Protein AF-A0A9D4ASU1-F1 (afdb_monomer_lite)

Sequence (141 aa):
QRFMLLLSLSWLFIASSRAQGENADSKLESSRQQMSKNQSEHYEIIIPYILNGEQWKPINSIDSKSHPALMKFLIQTESMRLVISLERNEGLLADSFTETHYMKDGTDVILTRNYTGHCYYHGTVQGYPDSAVILSTCSGL

Structure (mmCIF, N/CA/C/O backbone):
data_AF-A0A9D4ASU1-F1
#
_entry.id   AF-A0A9D4ASU1-F1
#
loop_
_atom_site.group_PDB
_atom_site.id
_atom_site.type_symbol
_atom_site.label_atom_id
_atom_site.label_alt_id
_atom_site.label_comp_id
_atom_site.label_asym_id
_atom_site.label_entity_id
_atom_site.label_seq_id
_atom_site.pdbx_PDB_ins_code
_atom_site.Cartn_x
_atom_site.Cartn_y
_atom_site.Cartn_z
_atom_site.occupancy
_atom_site.B_iso_or_equiv
_atom_site.auth_seq_id
_atom_site.auth_comp_id
_atom_site.auth_asym_id
_atom_site.auth_atom_id
_atom_site.pdbx_PDB_model_num
ATOM 1 N N . GLN A 1 1 ? -28.410 -17.909 -18.872 1.00 38.06 1 GLN A N 1
ATOM 2 C CA . GLN A 1 1 ? -27.926 -17.582 -20.231 1.00 38.06 1 GLN A CA 1
ATOM 3 C C . GLN A 1 1 ? -27.831 -16.072 -20.363 1.00 38.06 1 GLN A C 1
ATOM 5 O O . GLN A 1 1 ? -28.852 -15.404 -20.290 1.00 38.06 1 GLN A O 1
ATOM 10 N N . ARG A 1 2 ? -26.615 -15.528 -20.464 1.00 41.31 2 ARG A N 1
ATOM 11 C CA . ARG A 1 2 ? -26.365 -14.109 -20.750 1.00 41.31 2 ARG A CA 1
ATOM 12 C C . ARG A 1 2 ? -25.656 -14.045 -22.102 1.00 41.31 2 ARG A C 1
ATOM 14 O O . ARG A 1 2 ? -24.707 -14.793 -22.315 1.00 41.31 2 ARG A O 1
ATOM 21 N N . PHE A 1 3 ? -26.188 -13.239 -23.016 1.00 37.31 3 PHE A N 1
ATOM 22 C CA . PHE A 1 3 ? -25.703 -13.100 -24.387 1.00 37.31 3 PHE A CA 1
ATOM 23 C C . PHE A 1 3 ? -24.299 -12.474 -24.400 1.00 37.31 3 PHE A C 1
ATOM 25 O O . PHE A 1 3 ? -24.120 -11.352 -23.933 1.00 37.31 3 PHE A O 1
ATOM 32 N N . MET A 1 4 ? -23.319 -13.202 -24.943 1.00 40.06 4 MET A N 1
ATOM 33 C CA . MET A 1 4 ? -22.057 -12.642 -25.433 1.00 40.06 4 MET A CA 1
ATOM 34 C C . MET A 1 4 ? -22.317 -12.043 -26.817 1.00 40.06 4 MET A C 1
ATOM 36 O O . MET A 1 4 ? -22.750 -12.756 -27.720 1.00 40.06 4 MET A O 1
ATOM 40 N N . LEU A 1 5 ? -22.022 -10.758 -26.991 1.00 34.78 5 LEU A N 1
ATOM 41 C CA . LEU A 1 5 ? -21.910 -10.118 -28.299 1.00 34.78 5 LEU A CA 1
ATOM 42 C C . LEU A 1 5 ? -20.430 -9.810 -28.538 1.00 34.78 5 LEU A C 1
ATOM 44 O O . LEU A 1 5 ? -19.882 -8.865 -27.980 1.00 34.78 5 LEU A O 1
ATOM 48 N N . LEU A 1 6 ? -19.790 -10.661 -29.341 1.00 42.25 6 LEU A N 1
ATOM 49 C CA . LEU A 1 6 ? -18.490 -10.409 -29.954 1.00 42.25 6 LEU A CA 1
ATOM 50 C C . LEU A 1 6 ? -18.737 -9.664 -31.267 1.00 42.25 6 LEU A C 1
ATOM 52 O O . LEU A 1 6 ? -19.348 -10.212 -32.181 1.00 42.25 6 LEU A O 1
ATOM 56 N N . LEU A 1 7 ? -18.252 -8.429 -31.365 1.00 40.31 7 LEU A N 1
ATOM 57 C CA . LEU A 1 7 ? -18.128 -7.718 -32.634 1.00 40.31 7 LEU A CA 1
ATOM 58 C C . LEU A 1 7 ? -16.646 -7.445 -32.874 1.00 40.31 7 LEU A C 1
ATOM 60 O O . LEU A 1 7 ? -16.073 -6.491 -32.357 1.00 40.31 7 LEU A O 1
ATOM 64 N N . SER A 1 8 ? -16.025 -8.332 -33.647 1.00 49.31 8 SER A N 1
ATOM 65 C CA . SER A 1 8 ? -14.733 -8.110 -34.283 1.00 49.31 8 SER A CA 1
ATOM 66 C C . SER A 1 8 ? -14.949 -7.343 -35.586 1.00 49.31 8 SER A C 1
ATOM 68 O O . SER A 1 8 ? -15.585 -7.861 -36.503 1.00 49.31 8 SER A O 1
ATOM 70 N N . LEU A 1 9 ? -14.377 -6.148 -35.694 1.00 47.16 9 LEU A N 1
ATOM 71 C CA . LEU A 1 9 ? -14.118 -5.504 -36.978 1.00 47.16 9 LEU A CA 1
ATOM 72 C C . LEU A 1 9 ? -12.658 -5.065 -36.996 1.00 47.16 9 LEU A C 1
ATOM 74 O O . LEU A 1 9 ? -12.273 -4.037 -36.447 1.00 47.16 9 LEU A O 1
ATOM 78 N N . SER A 1 10 ? -11.843 -5.917 -37.606 1.00 46.91 10 SER A N 1
ATOM 79 C CA . SER A 1 10 ? -10.463 -5.648 -37.969 1.00 46.91 10 SER A CA 1
ATOM 80 C C . SER A 1 10 ? -10.461 -4.674 -39.140 1.00 46.91 10 SER A C 1
ATOM 82 O O . SER A 1 10 ? -10.897 -5.050 -40.223 1.00 46.91 10 SER A O 1
ATOM 84 N N . TRP A 1 11 ? -9.911 -3.475 -38.959 1.00 42.91 11 TRP A N 1
ATOM 85 C CA . TRP A 1 11 ? -9.307 -2.713 -40.051 1.00 42.91 11 TRP A CA 1
ATOM 86 C C . TRP A 1 11 ? -7.889 -2.317 -39.650 1.00 42.91 11 TRP A C 1
ATOM 88 O O . TRP A 1 11 ? -7.662 -1.503 -38.759 1.00 42.91 11 TRP A O 1
ATOM 98 N N . LEU A 1 12 ? -6.935 -2.951 -40.331 1.00 47.62 12 LEU A N 1
ATOM 99 C CA . LEU A 1 12 ? -5.549 -2.526 -40.421 1.00 47.62 12 LEU A CA 1
ATOM 100 C C . LEU A 1 12 ? -5.508 -1.225 -41.226 1.00 47.62 12 LEU A C 1
ATOM 102 O O . LEU A 1 12 ? -5.556 -1.250 -42.452 1.00 47.62 12 LEU A O 1
ATOM 106 N N . PHE A 1 13 ? -5.367 -0.103 -40.532 1.00 44.06 13 PHE A N 1
ATOM 107 C CA . PHE A 1 13 ? -4.700 1.068 -41.083 1.00 44.06 13 PHE A CA 1
ATOM 108 C C . PHE A 1 13 ? -3.448 1.307 -40.250 1.00 44.06 13 PHE A C 1
ATOM 110 O O . PHE A 1 13 ? -3.493 1.848 -39.148 1.00 44.06 13 PHE A O 1
ATOM 117 N N . ILE A 1 14 ? -2.316 0.853 -40.787 1.00 48.19 14 ILE A N 1
ATOM 118 C CA . ILE A 1 14 ? -0.995 1.253 -40.317 1.00 48.19 14 ILE A CA 1
ATOM 119 C C . ILE A 1 14 ? -0.805 2.694 -40.787 1.00 48.19 14 ILE A C 1
ATOM 121 O O . ILE A 1 14 ? -0.343 2.949 -41.894 1.00 48.19 14 ILE A O 1
ATOM 125 N N . ALA A 1 15 ? -1.190 3.642 -39.943 1.00 40.19 15 ALA A N 1
ATOM 126 C CA . ALA A 1 15 ? -0.586 4.959 -39.943 1.00 40.19 15 ALA A CA 1
ATOM 127 C C . ALA A 1 15 ? 0.376 4.978 -38.757 1.00 40.19 15 ALA A C 1
ATOM 129 O O . ALA A 1 15 ? -0.044 5.086 -37.605 1.00 40.19 15 ALA A O 1
ATOM 130 N N . SER A 1 16 ? 1.672 4.823 -39.046 1.00 47.84 16 SER A N 1
ATOM 131 C CA . SER A 1 16 ? 2.732 5.184 -38.107 1.00 47.84 16 SER A CA 1
ATOM 132 C C . SER A 1 16 ? 2.608 6.684 -37.861 1.00 47.84 16 SER A C 1
ATOM 134 O O . SER A 1 16 ? 3.136 7.515 -38.598 1.00 47.84 16 SER A O 1
ATOM 136 N N . SER A 1 17 ? 1.817 7.037 -36.856 1.00 45.81 17 SER A N 1
ATOM 137 C CA . SER A 1 17 ? 1.873 8.363 -36.277 1.00 45.81 17 SER A CA 1
ATOM 138 C C . SER A 1 17 ? 3.141 8.354 -35.445 1.00 45.81 17 SER A C 1
ATOM 140 O O . SER A 1 17 ? 3.206 7.657 -34.434 1.00 45.81 17 SER A O 1
ATOM 142 N N . ARG A 1 18 ? 4.170 9.066 -35.916 1.00 41.25 18 ARG A N 1
ATOM 143 C CA . ARG A 1 18 ? 5.316 9.464 -35.098 1.00 41.25 18 ARG A CA 1
ATOM 144 C C . ARG A 1 18 ? 4.720 10.129 -33.859 1.00 41.25 18 ARG A C 1
ATOM 146 O O . ARG A 1 18 ? 4.269 11.270 -33.924 1.00 41.25 18 ARG A O 1
ATOM 153 N N . ALA A 1 19 ? 4.610 9.379 -32.769 1.00 42.12 19 ALA A N 1
ATOM 154 C CA . ALA A 1 19 ? 4.245 9.940 -31.489 1.00 42.12 19 ALA A CA 1
ATOM 155 C C . ALA A 1 19 ? 5.452 10.783 -31.088 1.00 42.12 19 ALA A C 1
ATOM 157 O O . ALA A 1 19 ? 6.483 10.253 -30.681 1.00 42.12 19 ALA A O 1
ATOM 158 N N . GLN A 1 20 ? 5.362 12.092 -31.319 1.00 32.19 20 GLN A N 1
ATOM 159 C CA . GLN A 1 20 ? 6.291 13.050 -30.749 1.00 32.19 20 GLN A CA 1
ATOM 160 C C . GLN A 1 20 ? 6.051 12.982 -29.240 1.00 32.19 20 GLN A C 1
ATOM 162 O O . GLN A 1 20 ? 5.150 13.633 -28.717 1.00 32.19 20 GLN A O 1
ATOM 167 N N . GLY A 1 21 ? 6.779 12.093 -28.565 1.00 38.12 21 GLY A N 1
ATOM 168 C CA . GLY A 1 21 ? 6.814 12.028 -27.116 1.00 38.12 21 GLY A CA 1
ATOM 169 C C . GLY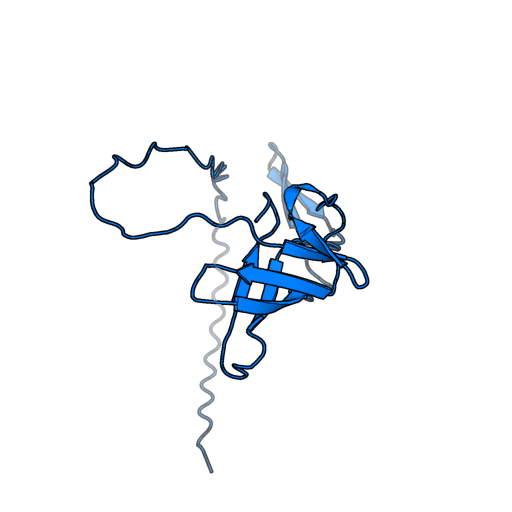 A 1 21 ? 7.438 13.320 -26.623 1.00 38.12 21 GLY A C 1
ATOM 170 O O . GLY A 1 21 ? 8.657 13.445 -26.554 1.00 38.12 21 GLY A O 1
ATOM 171 N N . GLU A 1 22 ? 6.605 14.317 -26.355 1.00 31.84 22 GLU A N 1
ATOM 172 C CA . GLU A 1 22 ? 7.012 15.446 -25.544 1.00 31.84 22 GLU A CA 1
ATOM 173 C C . GLU A 1 22 ? 7.266 14.872 -24.150 1.00 31.84 22 GLU A C 1
ATOM 175 O O . GLU A 1 22 ? 6.369 14.281 -23.544 1.00 31.84 22 GLU A O 1
ATOM 180 N N . ASN A 1 23 ? 8.511 14.960 -23.675 1.00 39.62 23 ASN A N 1
ATOM 181 C CA . ASN A 1 23 ? 8.821 14.680 -22.281 1.00 39.62 23 ASN A CA 1
ATOM 182 C C . ASN A 1 23 ? 8.041 15.696 -21.450 1.00 39.62 23 ASN A C 1
ATOM 184 O O . ASN A 1 23 ? 8.517 16.798 -21.183 1.00 39.62 23 ASN A O 1
ATOM 188 N N . ALA A 1 24 ? 6.832 15.319 -21.042 1.00 38.75 24 ALA A N 1
ATOM 189 C CA . ALA A 1 24 ? 6.218 15.890 -19.871 1.00 38.75 24 ALA A CA 1
ATOM 190 C C . ALA A 1 24 ? 7.083 15.420 -18.705 1.00 38.75 24 ALA A C 1
ATOM 192 O O . ALA A 1 24 ? 6.825 14.394 -18.079 1.00 38.75 24 ALA A O 1
ATOM 193 N N . ASP A 1 25 ? 8.135 16.184 -18.425 1.00 38.78 25 ASP A N 1
ATOM 194 C CA . ASP A 1 25 ? 8.758 16.214 -17.116 1.00 38.78 25 ASP A CA 1
ATOM 195 C C . ASP A 1 25 ? 7.715 16.851 -16.186 1.00 38.78 25 ASP A C 1
ATOM 197 O O . ASP A 1 25 ? 7.828 17.987 -15.726 1.00 38.78 25 ASP A O 1
ATOM 201 N N . SER A 1 26 ? 6.605 16.135 -15.963 1.00 42.69 26 SER A N 1
ATOM 202 C CA . SER A 1 26 ? 5.719 16.393 -14.852 1.00 42.69 26 SER A CA 1
ATOM 203 C C . SER A 1 26 ? 6.488 15.906 -13.641 1.00 42.69 26 SER A C 1
ATOM 205 O O . SER A 1 26 ? 6.225 14.850 -13.063 1.00 42.69 26 SER A O 1
ATOM 207 N N . LYS A 1 27 ? 7.465 16.718 -13.253 1.00 31.19 27 LYS A N 1
ATOM 208 C CA . LYS A 1 27 ? 7.776 16.930 -11.864 1.00 31.19 27 LYS A CA 1
ATOM 209 C C . LYS A 1 27 ? 6.427 17.260 -11.236 1.00 31.19 27 LYS A C 1
ATOM 211 O O . LYS A 1 27 ? 5.990 18.408 -11.233 1.00 31.19 27 LYS A O 1
ATOM 216 N N . LEU A 1 28 ? 5.728 16.234 -10.744 1.00 38.66 28 LEU A N 1
ATOM 217 C CA . LEU A 1 28 ? 4.722 16.412 -9.714 1.00 38.66 28 LEU A CA 1
ATOM 218 C C . LEU A 1 28 ? 5.520 16.779 -8.470 1.00 38.66 28 LEU A C 1
ATOM 220 O O . LEU A 1 28 ? 5.679 16.020 -7.518 1.00 38.66 28 LEU A O 1
ATOM 224 N N . GLU A 1 29 ? 6.107 17.967 -8.537 1.00 30.17 29 GLU A N 1
ATOM 225 C CA . GLU A 1 29 ? 6.452 18.735 -7.386 1.00 30.17 29 GLU A CA 1
ATOM 226 C C . GLU A 1 29 ? 5.108 18.868 -6.695 1.00 30.17 29 GLU A C 1
ATOM 228 O O . GLU A 1 29 ? 4.220 19.593 -7.155 1.00 30.17 29 GLU A O 1
ATOM 233 N N . SER A 1 30 ? 4.924 18.083 -5.633 1.00 41.62 30 SER A N 1
ATOM 234 C CA . SER A 1 30 ? 3.978 18.424 -4.589 1.00 41.62 30 SER A CA 1
ATOM 235 C C . SER A 1 30 ? 4.455 19.766 -4.053 1.00 41.62 30 SER A C 1
ATOM 237 O O . SER A 1 30 ? 5.180 19.882 -3.065 1.00 41.62 30 SER A O 1
ATOM 239 N N . SER A 1 31 ? 4.129 20.808 -4.815 1.00 34.62 31 SER A N 1
ATOM 240 C CA . SER A 1 31 ? 4.110 22.161 -4.349 1.00 34.62 31 SER A CA 1
ATOM 241 C C . SER A 1 31 ? 3.209 22.054 -3.142 1.00 34.62 31 SER A C 1
ATOM 243 O O . SER A 1 31 ? 2.017 21.776 -3.283 1.00 34.62 31 SER A O 1
ATOM 245 N N . ARG A 1 32 ? 3.769 22.261 -1.950 1.00 48.06 32 ARG A N 1
ATOM 246 C CA . ARG A 1 32 ? 2.982 22.787 -0.842 1.00 48.06 32 ARG A CA 1
ATOM 247 C C . ARG A 1 32 ? 2.475 24.149 -1.310 1.00 48.06 32 ARG A C 1
ATOM 249 O O . ARG A 1 32 ? 2.968 25.187 -0.885 1.00 48.06 32 ARG A O 1
ATOM 256 N N . GLN A 1 33 ? 1.523 24.156 -2.241 1.00 41.56 33 GLN A N 1
ATOM 257 C CA . GLN A 1 33 ? 0.563 25.220 -2.338 1.00 41.56 33 GLN A CA 1
ATOM 258 C C . GLN A 1 33 ? -0.082 25.157 -0.976 1.00 41.56 33 GLN A C 1
ATOM 260 O O . GLN A 1 33 ? -0.782 24.206 -0.634 1.00 41.56 33 GLN A O 1
ATOM 265 N N . GLN A 1 34 ? 0.351 26.088 -0.140 1.00 49.56 34 GLN A N 1
ATOM 266 C CA . GLN A 1 34 ? -0.240 26.361 1.138 1.00 49.56 34 GLN A CA 1
ATOM 267 C C . GLN A 1 34 ? -1.703 26.619 0.809 1.00 49.56 34 GLN A C 1
ATOM 269 O O . GLN A 1 34 ? -2.046 27.697 0.324 1.00 49.56 34 GLN A O 1
ATOM 274 N N . MET A 1 35 ? -2.510 25.559 0.923 1.00 39.34 35 MET A N 1
ATOM 275 C CA . MET A 1 35 ? -3.938 25.590 0.686 1.00 39.34 35 MET A CA 1
ATOM 276 C C . MET A 1 35 ? -4.409 26.767 1.516 1.00 39.34 35 MET A C 1
ATOM 278 O O . MET A 1 35 ? -4.209 26.774 2.736 1.00 39.34 35 MET A O 1
ATOM 282 N N . SER A 1 36 ? -4.896 27.811 0.843 1.00 44.72 36 SER A N 1
ATOM 283 C CA . SER A 1 36 ? -5.534 28.933 1.513 1.00 44.72 36 SER A CA 1
ATOM 284 C C . SER A 1 36 ? -6.480 28.315 2.528 1.00 44.72 36 SER A C 1
ATOM 286 O O . SER A 1 36 ? -7.359 27.540 2.145 1.00 44.72 36 SER A O 1
ATOM 288 N N . LYS A 1 37 ? -6.198 28.540 3.817 1.00 52.12 37 LYS A N 1
ATOM 289 C CA . LYS A 1 37 ? -6.926 27.955 4.940 1.00 52.12 37 LYS A CA 1
ATOM 290 C C . LYS A 1 37 ? -8.299 28.608 4.966 1.00 52.12 37 LYS A C 1
ATOM 292 O O . LYS A 1 37 ? -8.572 29.475 5.790 1.00 52.12 37 LYS A O 1
ATOM 297 N N . ASN A 1 38 ? -9.142 28.220 4.019 1.00 50.84 38 ASN A N 1
ATOM 298 C CA . ASN A 1 38 ? -10.554 28.492 4.073 1.00 50.84 38 ASN A CA 1
ATOM 299 C C . ASN A 1 38 ? -11.074 27.652 5.233 1.00 50.84 38 ASN A C 1
ATOM 301 O O . ASN A 1 38 ? -10.989 26.426 5.249 1.00 50.84 38 ASN A O 1
ATOM 305 N N . GLN A 1 39 ? -11.478 28.357 6.278 1.00 57.81 39 GLN A N 1
ATOM 306 C CA . GLN A 1 39 ? -12.000 27.789 7.502 1.00 57.81 39 GLN A CA 1
ATOM 307 C C . GLN A 1 39 ? -13.298 27.043 7.184 1.00 57.81 39 GLN A C 1
ATOM 309 O O . GLN A 1 39 ? -14.305 27.686 6.911 1.00 57.81 39 GLN A O 1
ATOM 314 N N . SER A 1 40 ? -13.260 25.710 7.201 1.00 60.78 40 SER A N 1
ATOM 315 C CA . SER A 1 40 ? -14.294 24.811 7.745 1.00 60.78 40 SER A CA 1
ATOM 316 C C . SER A 1 40 ? -14.130 23.412 7.142 1.00 60.78 40 SER A C 1
ATOM 318 O O . SER A 1 40 ? -14.907 22.990 6.293 1.00 60.78 40 SER A O 1
ATOM 320 N N . GLU A 1 41 ? -13.128 22.671 7.606 1.00 60.97 41 GLU A N 1
ATOM 321 C CA . GLU A 1 41 ? -13.170 21.212 7.538 1.00 60.97 41 GLU A CA 1
ATOM 322 C C . GLU A 1 41 ? -12.884 20.696 8.950 1.00 60.97 41 GLU A C 1
ATOM 324 O O . GLU A 1 41 ? -11.836 20.983 9.530 1.00 60.97 41 GLU A O 1
ATOM 329 N N . HIS A 1 42 ? -13.860 20.007 9.546 1.00 78.44 42 HIS A N 1
ATOM 330 C CA . HIS A 1 42 ? -13.689 19.310 10.820 1.00 78.44 42 HIS A CA 1
ATOM 331 C C . HIS A 1 42 ? -12.907 18.023 10.545 1.00 78.44 42 HIS A C 1
ATOM 333 O O . HIS A 1 42 ? -13.494 16.950 10.439 1.00 78.44 42 HIS A O 1
ATOM 339 N N . TYR A 1 43 ? -11.594 18.140 10.358 1.00 79.31 43 TYR A N 1
ATOM 340 C CA . TYR A 1 43 ? -10.710 16.991 10.205 1.00 79.31 43 TYR A CA 1
ATOM 341 C C . TYR A 1 43 ? -9.739 16.905 11.377 1.00 79.31 43 TYR A C 1
ATOM 343 O O . TYR A 1 43 ? -9.302 17.911 11.939 1.00 79.31 43 TYR A O 1
ATOM 351 N N . GLU A 1 44 ? -9.396 15.675 11.729 1.00 84.25 44 GLU A N 1
ATOM 352 C CA . GLU A 1 44 ? -8.354 15.362 12.694 1.00 84.25 44 GLU A CA 1
ATOM 353 C C . GLU A 1 44 ? -7.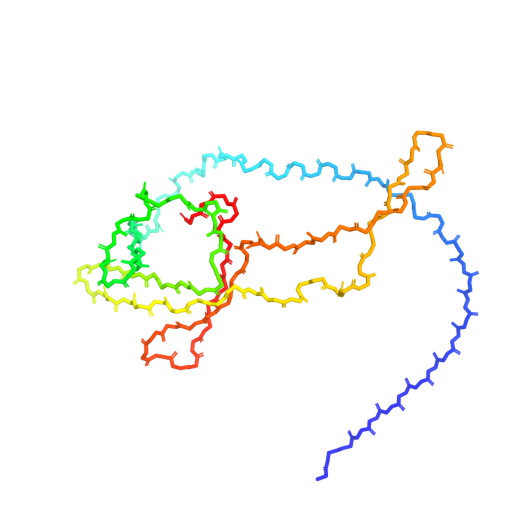146 14.809 11.933 1.00 84.25 44 GLU A C 1
ATOM 355 O O . GLU A 1 44 ? -7.291 13.964 11.048 1.00 84.25 44 GLU A O 1
ATOM 360 N N . ILE A 1 45 ? -5.947 15.295 12.263 1.00 86.56 45 ILE A N 1
ATOM 361 C CA . ILE A 1 45 ? -4.696 14.723 11.758 1.00 86.56 45 ILE A CA 1
ATOM 362 C C . ILE A 1 45 ? -4.234 13.676 12.766 1.00 86.56 45 ILE A C 1
ATOM 364 O O . ILE A 1 45 ? -3.950 14.009 13.915 1.00 86.56 45 ILE A O 1
ATOM 368 N N . ILE A 1 46 ? -4.110 12.431 12.319 1.00 88.31 46 ILE A N 1
ATOM 369 C CA . ILE A 1 46 ? -3.660 11.308 13.144 1.00 88.31 46 ILE A CA 1
ATOM 370 C C . ILE A 1 46 ? -2.304 10.784 12.673 1.00 88.31 46 ILE A C 1
ATOM 372 O O . ILE A 1 46 ? -1.986 10.830 11.486 1.00 88.31 46 ILE A O 1
ATOM 376 N N . ILE A 1 47 ? -1.523 10.230 13.602 1.00 90.19 47 ILE A N 1
ATOM 377 C CA . ILE A 1 47 ? -0.323 9.453 13.272 1.00 90.19 47 ILE A CA 1
ATOM 378 C C . ILE A 1 47 ? -0.701 7.970 13.336 1.00 90.19 47 ILE A C 1
ATOM 380 O O . ILE A 1 47 ? -1.003 7.475 14.426 1.00 90.19 47 ILE A O 1
ATOM 384 N N . PRO A 1 48 ? -0.696 7.242 12.207 1.00 91.75 48 PRO A N 1
ATOM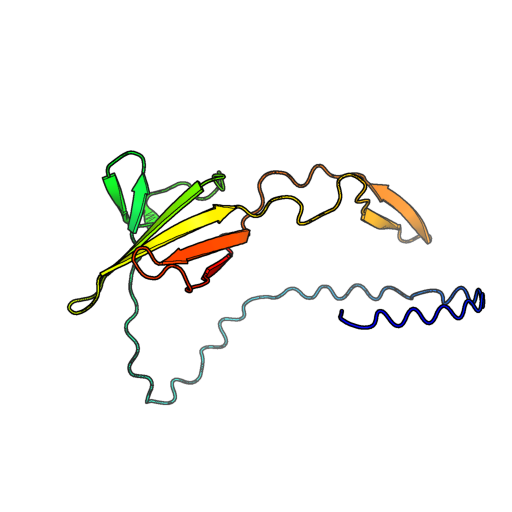 385 C CA . PRO A 1 48 ? -1.022 5.828 12.214 1.00 91.75 48 PRO A CA 1
ATOM 386 C C . PRO A 1 48 ? 0.096 5.005 12.862 1.00 91.75 48 PRO A C 1
ATOM 388 O O . PRO A 1 48 ? 1.284 5.350 12.826 1.00 91.75 48 PRO A O 1
ATOM 391 N N . TYR A 1 49 ? -0.297 3.867 13.426 1.00 92.06 49 TYR A N 1
ATOM 392 C CA . TYR A 1 49 ? 0.626 2.864 13.938 1.00 92.06 49 TYR A CA 1
ATOM 393 C C . TYR A 1 49 ? 0.767 1.738 12.922 1.00 92.06 49 TYR A C 1
ATOM 395 O O . TYR A 1 49 ? -0.202 1.329 12.292 1.00 92.06 49 TYR A O 1
ATOM 403 N N . ILE A 1 50 ? 1.966 1.197 12.789 1.00 90.75 50 ILE A N 1
ATOM 404 C CA . ILE A 1 50 ? 2.283 0.048 11.949 1.00 90.75 50 ILE A CA 1
ATOM 405 C C . ILE A 1 50 ? 2.586 -1.159 12.836 1.00 90.75 50 ILE A C 1
ATOM 407 O O . ILE A 1 50 ? 3.199 -1.029 13.901 1.00 90.75 50 ILE A O 1
ATOM 411 N N . LEU A 1 51 ? 2.121 -2.333 12.414 1.00 90.44 51 LEU A N 1
ATOM 412 C CA . LEU A 1 51 ? 2.409 -3.587 13.098 1.00 90.44 51 LEU A CA 1
ATOM 413 C C . LEU A 1 51 ? 3.800 -4.090 12.696 1.00 90.44 51 LEU A C 1
ATOM 415 O O . LEU A 1 51 ? 4.045 -4.361 11.522 1.00 90.44 51 LEU A O 1
ATOM 419 N N . ASN A 1 52 ? 4.697 -4.240 13.669 1.00 83.62 52 ASN A N 1
ATOM 420 C CA . ASN A 1 52 ? 6.023 -4.823 13.489 1.00 83.62 52 ASN A CA 1
ATOM 421 C C . ASN A 1 52 ? 6.181 -6.029 14.425 1.00 83.62 52 ASN A C 1
ATOM 423 O O . ASN A 1 52 ? 6.250 -5.870 15.647 1.00 83.62 52 ASN A O 1
ATOM 427 N N . GLY A 1 53 ? 6.192 -7.234 13.849 1.00 82.31 53 GLY A N 1
ATOM 428 C CA . GLY A 1 53 ? 6.030 -8.470 14.612 1.00 82.31 53 GLY A CA 1
ATOM 429 C C . GLY A 1 53 ? 4.675 -8.470 15.322 1.00 82.31 53 GLY A C 1
ATOM 430 O O . GLY A 1 53 ? 3.633 -8.418 14.673 1.00 82.31 53 GLY A O 1
ATOM 431 N N . GLU A 1 54 ? 4.694 -8.469 16.653 1.00 84.50 54 GLU A N 1
ATOM 432 C CA . GLU A 1 54 ? 3.487 -8.421 17.493 1.00 84.50 54 GLU A CA 1
ATOM 433 C C . GLU A 1 54 ? 3.212 -7.027 18.089 1.00 84.50 54 GLU A C 1
ATOM 435 O O . GLU A 1 54 ? 2.216 -6.828 18.784 1.00 84.50 54 GLU A O 1
ATOM 440 N N . GLN A 1 55 ? 4.076 -6.039 17.825 1.00 89.12 55 GLN A N 1
ATOM 441 C CA . GLN A 1 55 ? 4.010 -4.724 18.463 1.00 89.12 55 GLN A CA 1
ATOM 442 C C . GLN A 1 55 ? 3.556 -3.626 17.492 1.00 89.12 55 GLN A C 1
ATOM 444 O O . GLN A 1 55 ? 4.088 -3.489 16.391 1.00 89.12 55 GLN A O 1
ATOM 449 N N . TRP A 1 56 ? 2.628 -2.777 17.940 1.00 91.25 56 TRP A N 1
ATOM 450 C CA . TRP A 1 56 ? 2.240 -1.547 17.243 1.00 91.25 56 TRP A CA 1
ATOM 451 C C . TRP A 1 56 ? 3.214 -0.412 17.556 1.00 91.25 56 TRP A C 1
ATOM 453 O O . TRP A 1 56 ? 3.460 -0.108 18.726 1.00 91.25 56 TRP A O 1
ATOM 463 N N . LYS A 1 57 ? 3.753 0.236 16.520 1.00 89.50 57 LYS A N 1
ATOM 464 C CA . LYS A 1 57 ? 4.674 1.374 16.656 1.00 89.50 57 LYS A CA 1
ATOM 465 C C . LYS A 1 57 ? 4.245 2.527 15.748 1.00 89.50 57 LYS A C 1
ATOM 467 O O . LYS A 1 57 ? 3.717 2.253 14.675 1.00 89.50 57 LYS A O 1
ATOM 472 N N . PRO A 1 58 ? 4.462 3.798 16.126 1.00 89.00 58 PRO A N 1
ATOM 473 C CA . PRO A 1 58 ? 4.212 4.923 15.226 1.00 89.00 58 PRO A CA 1
ATOM 474 C C . PRO A 1 58 ? 5.000 4.756 13.922 1.00 89.00 58 PRO A C 1
ATOM 476 O O . PRO A 1 58 ? 6.161 4.335 13.963 1.00 89.00 58 PRO A O 1
ATOM 479 N N . ILE A 1 59 ? 4.399 5.094 12.778 1.00 81.88 59 ILE A N 1
ATOM 480 C CA . ILE A 1 59 ? 5.011 4.844 11.461 1.00 81.88 59 ILE A CA 1
ATOM 481 C C . ILE A 1 59 ? 6.394 5.496 11.288 1.00 81.88 59 ILE A C 1
ATOM 483 O O . ILE A 1 59 ? 7.269 4.939 10.632 1.00 81.88 59 ILE A O 1
ATOM 487 N N . ASN A 1 60 ? 6.642 6.601 11.989 1.00 70.94 60 ASN A N 1
ATOM 488 C CA . ASN A 1 60 ? 7.896 7.361 11.987 1.00 70.94 60 ASN A CA 1
ATOM 489 C C . ASN A 1 60 ? 9.120 6.562 12.494 1.00 70.94 60 ASN A C 1
ATOM 491 O O . ASN A 1 60 ? 10.236 7.071 12.463 1.00 70.94 60 ASN A O 1
ATOM 495 N N . SER A 1 61 ? 8.913 5.348 13.019 1.00 56.72 61 SER A N 1
ATOM 496 C CA . SER A 1 61 ? 9.940 4.495 13.632 1.00 56.72 61 SER A CA 1
ATOM 497 C C . SER A 1 61 ? 10.438 3.342 12.751 1.00 56.72 61 SER A C 1
ATOM 499 O O . SER A 1 61 ? 11.256 2.547 13.215 1.00 56.72 61 SER A O 1
ATOM 501 N N . ILE A 1 62 ? 9.954 3.219 11.510 1.00 59.59 62 ILE A N 1
ATOM 502 C CA . ILE A 1 62 ? 10.295 2.103 10.617 1.00 59.59 62 ILE A CA 1
ATOM 503 C C . ILE A 1 62 ? 10.981 2.615 9.351 1.00 59.59 62 ILE A C 1
ATOM 505 O O . ILE A 1 62 ? 10.512 3.561 8.721 1.00 59.59 62 ILE A O 1
ATOM 509 N N . ASP A 1 63 ? 12.063 1.939 8.954 1.00 62.41 63 ASP A N 1
ATOM 510 C CA . ASP A 1 63 ? 12.657 2.070 7.625 1.00 62.41 63 ASP A CA 1
ATOM 511 C C . ASP A 1 63 ? 11.650 1.582 6.571 1.00 62.41 63 ASP A C 1
ATOM 513 O O . ASP A 1 63 ? 11.610 0.412 6.191 1.00 62.41 63 ASP A O 1
ATOM 517 N N . SER A 1 64 ? 10.829 2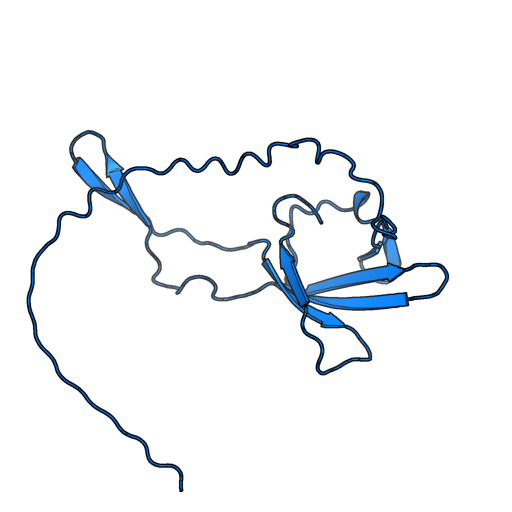.506 6.073 1.00 57.44 64 SER A N 1
ATOM 518 C CA . SER A 1 64 ? 9.831 2.292 5.016 1.00 57.44 64 SER A CA 1
ATOM 519 C C . SER A 1 64 ? 10.424 1.860 3.669 1.00 57.44 64 SER A C 1
ATOM 521 O O . SER A 1 64 ? 9.681 1.615 2.723 1.00 57.44 64 SER A O 1
ATOM 523 N N . LYS A 1 65 ? 11.756 1.750 3.569 1.00 60.66 65 LYS A N 1
ATOM 524 C CA . LYS A 1 65 ? 12.476 1.400 2.339 1.00 60.66 65 LYS A CA 1
ATOM 525 C C . LYS A 1 65 ? 12.240 -0.038 1.890 1.00 60.66 65 LYS A C 1
ATOM 527 O O . LYS A 1 65 ? 12.287 -0.310 0.696 1.00 60.66 65 LYS A O 1
ATOM 532 N N . SER A 1 66 ? 12.003 -0.965 2.817 1.00 75.12 66 SER A N 1
ATOM 533 C CA . SER A 1 66 ? 11.673 -2.345 2.461 1.00 75.12 66 SER A CA 1
ATOM 534 C C . SER A 1 66 ? 10.152 -2.446 2.409 1.00 75.12 66 SER A C 1
ATOM 536 O O . SER A 1 66 ? 9.544 -2.823 3.398 1.00 75.12 66 SER A O 1
ATOM 538 N N . HIS A 1 67 ? 9.523 -2.022 1.312 1.00 84.94 67 HIS A N 1
ATOM 539 C CA . HIS A 1 67 ? 8.076 -2.143 1.092 1.00 84.94 67 HIS A CA 1
ATOM 540 C C . HIS A 1 67 ? 7.656 -3.625 1.212 1.00 84.94 67 HIS A C 1
ATOM 542 O O . HIS A 1 67 ? 7.843 -4.369 0.244 1.00 84.94 67 HIS A O 1
ATOM 548 N N . PRO A 1 68 ? 7.178 -4.106 2.380 1.00 88.56 68 PRO A N 1
ATOM 549 C CA . PRO A 1 68 ? 6.976 -5.532 2.605 1.00 88.56 68 PRO A CA 1
ATOM 550 C C . PRO A 1 68 ? 5.747 -6.018 1.833 1.00 88.56 68 PRO A C 1
ATOM 552 O O . PRO A 1 68 ? 4.838 -5.244 1.563 1.00 88.56 68 PRO A O 1
ATOM 555 N N . ALA A 1 69 ? 5.684 -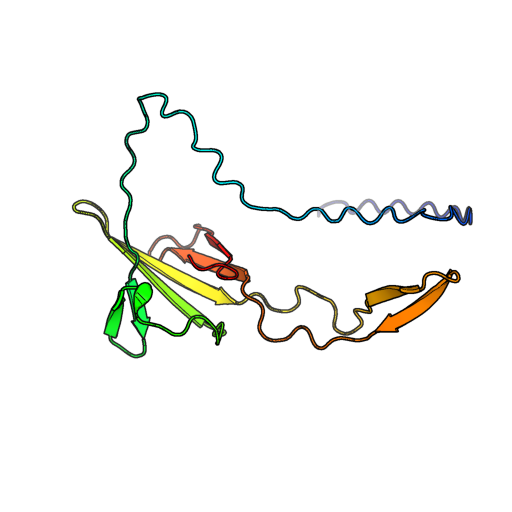7.310 1.513 1.00 90.62 69 ALA A N 1
ATOM 556 C CA . ALA A 1 69 ? 4.529 -7.869 0.803 1.00 90.62 69 ALA A CA 1
ATOM 557 C C . ALA A 1 69 ? 3.217 -7.720 1.596 1.00 90.62 69 ALA A C 1
ATOM 559 O O . ALA A 1 69 ? 2.159 -7.538 1.009 1.00 90.62 69 ALA A O 1
ATOM 560 N N . LEU A 1 70 ? 3.289 -7.768 2.929 1.00 91.56 70 LEU A N 1
ATOM 561 C CA . LEU A 1 70 ? 2.142 -7.642 3.824 1.00 91.56 70 LEU A CA 1
ATOM 562 C C . LEU A 1 70 ? 2.441 -6.615 4.912 1.00 91.56 70 LEU A C 1
ATOM 564 O O . LEU A 1 70 ? 3.532 -6.607 5.485 1.00 91.56 70 LEU A O 1
ATOM 568 N N . MET A 1 71 ? 1.454 -5.785 5.240 1.00 90.50 71 MET A N 1
ATOM 569 C CA . MET A 1 71 ? 1.531 -4.867 6.375 1.00 90.50 71 MET A CA 1
ATOM 570 C C . MET A 1 71 ? 0.156 -4.618 6.991 1.00 90.50 71 MET A C 1
ATOM 572 O O . MET A 1 71 ? -0.883 -4.834 6.365 1.00 90.50 71 MET A O 1
ATOM 576 N N . LYS A 1 72 ? 0.148 -4.139 8.236 1.00 93.81 72 LYS A N 1
ATOM 577 C CA . LYS A 1 72 ? -1.069 -3.669 8.896 1.00 93.81 72 LYS A CA 1
ATOM 578 C C . LYS A 1 72 ? -0.864 -2.286 9.483 1.00 93.81 72 LYS A C 1
ATOM 580 O O . LYS A 1 72 ? 0.145 -2.050 10.151 1.00 93.81 72 LYS A O 1
ATOM 585 N N . PHE A 1 73 ? -1.854 -1.422 9.284 1.00 92.56 73 PHE A N 1
ATOM 586 C CA . PHE A 1 73 ? -1.940 -0.126 9.944 1.00 92.56 73 PHE A CA 1
ATOM 587 C C . PHE A 1 73 ? -3.066 -0.104 10.964 1.00 92.56 73 PHE A C 1
ATOM 589 O O . PHE A 1 73 ? -4.094 -0.757 10.802 1.00 92.56 73 PHE A O 1
ATOM 596 N N . LEU A 1 74 ? -2.861 0.682 12.007 1.00 94.62 74 LEU A N 1
ATOM 597 C CA . LEU A 1 74 ? -3.847 1.014 13.007 1.00 94.62 74 LEU A CA 1
ATOM 598 C C . LEU A 1 74 ? -4.071 2.522 12.959 1.00 94.62 74 LEU A C 1
ATOM 600 O O . LEU A 1 74 ? -3.168 3.313 13.233 1.00 94.62 74 LEU A O 1
ATOM 604 N N . ILE A 1 75 ? -5.299 2.884 12.617 1.00 93.44 75 ILE A N 1
ATOM 605 C CA . ILE A 1 75 ? -5.836 4.236 12.712 1.00 93.44 75 ILE A CA 1
ATOM 606 C C . ILE A 1 75 ? -6.670 4.294 13.986 1.00 93.44 75 ILE A C 1
ATOM 608 O O . ILE A 1 75 ? -7.580 3.483 14.167 1.00 93.44 75 ILE A O 1
ATOM 612 N N . GLN A 1 76 ? -6.348 5.225 14.882 1.00 93.19 76 GLN A N 1
ATOM 613 C CA . GLN A 1 76 ? -7.029 5.350 16.164 1.00 93.19 76 GLN A CA 1
ATOM 614 C C . GLN A 1 76 ? -7.290 6.818 16.509 1.00 93.19 76 GLN A C 1
ATOM 616 O O . GLN A 1 76 ? -6.373 7.632 16.471 1.00 93.19 76 GLN A O 1
ATOM 621 N N . THR A 1 77 ? -8.537 7.109 16.873 1.00 90.31 77 THR A N 1
ATOM 622 C CA . THR A 1 77 ? -9.010 8.362 17.478 1.00 90.31 77 THR A CA 1
ATOM 623 C C . THR A 1 77 ? -9.673 8.041 18.824 1.00 90.31 77 THR A C 1
ATOM 625 O O . THR A 1 77 ? -9.717 6.878 19.240 1.00 90.31 77 THR A O 1
ATOM 628 N N . GLU A 1 78 ? -10.215 9.044 19.519 1.00 89.06 78 GLU A N 1
ATOM 629 C CA . GLU A 1 78 ? -10.978 8.821 20.759 1.00 89.06 78 GLU A CA 1
ATOM 630 C C . GLU A 1 78 ? -12.218 7.936 20.550 1.00 89.06 78 GLU A C 1
ATOM 632 O O . GLU A 1 78 ? -12.578 7.146 21.422 1.00 89.06 78 GLU A O 1
ATOM 637 N N . SER A 1 79 ? -12.865 8.040 19.387 1.00 89.00 79 SER A N 1
ATOM 638 C CA . SER A 1 79 ? -14.134 7.370 19.083 1.00 89.00 79 SER A CA 1
ATOM 639 C C . SER A 1 79 ? -14.001 6.178 18.136 1.00 89.00 79 SER A C 1
ATOM 641 O O . SER A 1 79 ? -14.960 5.422 17.970 1.00 89.00 79 SER A O 1
ATOM 643 N N . MET A 1 80 ? -12.839 5.989 17.504 1.00 90.19 80 MET A N 1
ATOM 644 C CA . MET A 1 80 ? -12.670 5.021 16.424 1.00 90.19 80 MET A CA 1
ATOM 645 C C . MET A 1 80 ? -11.335 4.286 16.498 1.00 90.19 80 MET A C 1
ATOM 647 O O . MET A 1 80 ? -10.290 4.859 16.799 1.00 90.19 80 MET A O 1
ATOM 651 N N . ARG A 1 81 ? -11.362 2.995 16.158 1.00 95.00 81 ARG A N 1
ATOM 652 C CA . ARG A 1 81 ? -10.170 2.156 16.044 1.00 95.00 81 ARG A CA 1
ATOM 653 C C . ARG A 1 81 ? -10.301 1.219 14.847 1.00 95.00 81 ARG A C 1
ATOM 655 O O . ARG A 1 81 ? -11.130 0.315 14.868 1.00 95.00 81 ARG A O 1
ATOM 662 N N . LEU A 1 82 ? -9.481 1.425 13.821 1.00 95.69 82 LEU A N 1
ATOM 663 C CA . LEU A 1 82 ? -9.510 0.663 12.572 1.00 95.69 82 LEU A CA 1
ATOM 664 C C . LEU A 1 82 ? -8.174 -0.030 12.337 1.00 95.69 82 LEU A C 1
ATOM 666 O O . LEU A 1 82 ? -7.129 0.618 12.327 1.00 95.69 82 LEU A O 1
ATOM 670 N N . VAL A 1 83 ? -8.220 -1.340 12.099 1.00 96.75 83 VAL A N 1
ATOM 671 C CA . VAL A 1 83 ? -7.064 -2.103 11.621 1.00 96.75 83 VAL A CA 1
ATOM 672 C C . VAL A 1 83 ? -7.214 -2.304 10.121 1.00 96.75 83 VAL A C 1
ATOM 674 O O . VAL A 1 83 ? -8.161 -2.943 9.668 1.00 96.75 83 VAL A O 1
ATOM 677 N N . ILE A 1 84 ? -6.275 -1.773 9.353 1.00 96.56 84 ILE A N 1
ATOM 678 C CA . ILE A 1 84 ? -6.216 -1.918 7.902 1.00 96.56 84 ILE A CA 1
ATOM 679 C C . ILE A 1 84 ? -5.197 -3.005 7.590 1.00 96.56 84 ILE A C 1
ATOM 681 O O . ILE A 1 84 ? -4.048 -2.908 8.019 1.00 96.56 84 ILE A O 1
ATOM 685 N N . SER A 1 85 ? -5.614 -4.040 6.863 1.00 96.50 85 SER A N 1
ATOM 686 C CA . SER A 1 85 ? -4.711 -5.078 6.353 1.00 96.50 85 SER A CA 1
ATOM 687 C C . SER A 1 85 ? -4.411 -4.805 4.893 1.00 96.50 85 SER A C 1
ATOM 689 O O . SER A 1 85 ? -5.343 -4.600 4.120 1.00 96.50 85 SER A O 1
ATOM 691 N N . LEU A 1 86 ? -3.129 -4.788 4.542 1.00 94.88 86 LEU A N 1
ATOM 692 C CA . LEU A 1 86 ? -2.649 -4.407 3.222 1.00 94.88 86 LEU A CA 1
ATOM 693 C C . LEU A 1 86 ? -1.750 -5.489 2.652 1.00 94.88 86 LEU A C 1
ATOM 695 O O . LEU A 1 86 ? -0.900 -6.048 3.351 1.00 94.88 86 LEU A O 1
ATOM 699 N N . GLU A 1 87 ? -1.914 -5.703 1.360 1.00 94.44 87 GLU A N 1
ATOM 700 C CA . GLU A 1 87 ? -1.061 -6.520 0.524 1.00 94.44 87 GLU A CA 1
ATOM 701 C C . GLU A 1 87 ? -0.456 -5.615 -0.543 1.00 94.44 87 GLU A C 1
ATOM 703 O O . GLU A 1 87 ? -1.132 -4.768 -1.134 1.00 94.44 87 GLU A O 1
ATOM 708 N N . ARG A 1 88 ? 0.856 -5.735 -0.724 1.00 92.50 88 ARG A N 1
ATOM 709 C CA . ARG A 1 88 ? 1.556 -5.036 -1.789 1.00 92.50 88 ARG A CA 1
ATOM 710 C C . ARG A 1 88 ? 1.028 -5.588 -3.099 1.00 92.50 88 ARG A C 1
ATOM 712 O O . ARG A 1 88 ? 0.942 -6.802 -3.253 1.00 92.50 88 ARG A O 1
ATOM 719 N N . ASN A 1 89 ? 0.691 -4.703 -4.030 1.00 91.00 89 ASN A N 1
ATOM 720 C CA . ASN A 1 89 ? 0.245 -5.149 -5.342 1.00 91.00 89 ASN A CA 1
ATOM 721 C C . ASN A 1 89 ? 1.323 -6.066 -5.951 1.00 91.00 89 ASN A C 1
ATOM 723 O O . ASN A 1 89 ? 2.500 -5.982 -5.620 1.00 91.00 89 ASN A O 1
ATOM 727 N N . GLU A 1 90 ? 0.935 -6.955 -6.840 1.00 84.75 90 GLU A N 1
ATOM 728 C CA . GLU A 1 90 ? 1.883 -7.720 -7.641 1.00 84.75 90 GLU A CA 1
ATOM 729 C C . GLU A 1 90 ? 1.369 -7.669 -9.082 1.00 84.75 90 GLU A C 1
ATOM 731 O O . GLU A 1 90 ? 0.172 -7.478 -9.318 1.00 84.75 90 GLU A O 1
ATOM 736 N N . GLY A 1 91 ? 2.267 -7.751 -10.063 1.00 78.50 91 GLY A N 1
ATOM 737 C CA . GLY A 1 91 ? 1.873 -7.704 -11.475 1.00 78.50 91 GLY A CA 1
ATOM 738 C C . GLY A 1 91 ? 1.339 -6.347 -11.957 1.00 78.50 91 GLY A C 1
ATOM 739 O O . GLY A 1 91 ? 0.551 -6.303 -12.899 1.00 78.50 91 GLY A O 1
ATOM 740 N N . LEU A 1 92 ? 1.767 -5.227 -11.352 1.00 81.94 92 LEU A N 1
ATOM 741 C CA . LEU A 1 92 ? 1.491 -3.880 -11.891 1.00 81.94 92 LEU A CA 1
ATOM 742 C C . LEU A 1 92 ? 2.008 -3.710 -13.324 1.00 81.94 92 LEU A C 1
ATOM 744 O O . LEU A 1 92 ? 1.458 -2.936 -14.105 1.00 81.94 92 LEU A O 1
ATOM 748 N N . LEU A 1 93 ? 3.080 -4.428 -13.643 1.00 82.81 93 LEU A N 1
ATOM 749 C CA . LEU A 1 93 ? 3.669 -4.512 -14.964 1.00 82.81 93 LEU A CA 1
ATOM 750 C C . LEU A 1 93 ? 3.707 -5.983 -15.365 1.00 82.81 93 LEU A C 1
ATOM 752 O O . LEU A 1 93 ? 3.969 -6.849 -14.531 1.00 82.81 93 LEU A O 1
ATOM 756 N N . ALA A 1 94 ? 3.435 -6.252 -16.641 1.00 82.25 94 ALA A N 1
ATOM 757 C CA . ALA A 1 94 ? 3.603 -7.588 -17.192 1.00 82.25 94 ALA A CA 1
ATOM 758 C C . ALA A 1 94 ? 5.077 -8.006 -17.109 1.00 82.25 94 ALA A C 1
ATOM 760 O O . ALA A 1 94 ? 5.965 -7.168 -17.269 1.00 82.25 94 ALA A O 1
ATOM 761 N N . ASP A 1 95 ? 5.339 -9.303 -16.961 1.00 81.19 95 ASP A N 1
ATOM 762 C CA . ASP A 1 95 ? 6.707 -9.841 -16.916 1.00 81.19 95 ASP A CA 1
ATOM 763 C C . ASP A 1 95 ? 7.534 -9.470 -18.161 1.00 81.19 95 ASP A C 1
ATOM 765 O O . ASP A 1 95 ? 8.755 -9.356 -18.104 1.00 81.19 95 ASP A O 1
ATOM 769 N N . SER A 1 96 ? 6.862 -9.243 -19.294 1.00 85.56 96 SER A N 1
ATOM 770 C CA . SER A 1 96 ? 7.465 -8.815 -20.557 1.00 85.56 96 S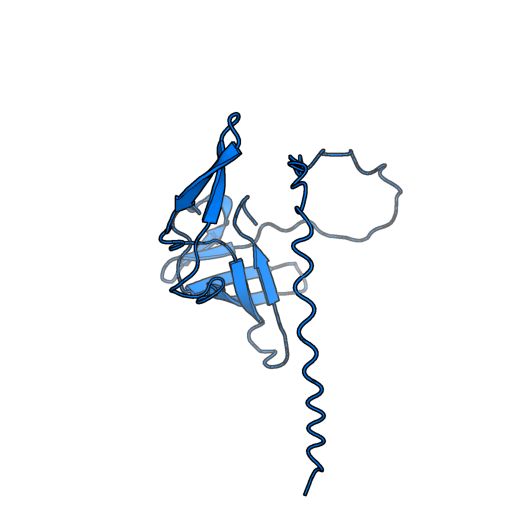ER A CA 1
ATOM 771 C C . SER A 1 96 ? 7.516 -7.292 -20.737 1.00 85.56 96 SER A C 1
ATOM 773 O O . SER A 1 96 ? 7.639 -6.820 -21.867 1.00 85.56 96 SER A O 1
ATOM 775 N N . PHE A 1 97 ? 7.330 -6.505 -19.676 1.00 88.00 97 PHE A N 1
ATOM 776 C CA . PHE A 1 97 ? 7.359 -5.051 -19.773 1.00 88.00 97 PHE A CA 1
ATOM 777 C C . PHE A 1 97 ? 8.761 -4.554 -20.151 1.00 88.00 97 PHE A C 1
ATOM 779 O O . PHE A 1 97 ? 9.762 -4.893 -19.514 1.00 88.00 97 PHE A O 1
ATOM 786 N N . THR A 1 98 ? 8.818 -3.691 -21.166 1.00 91.56 98 THR A N 1
ATOM 787 C CA . THR A 1 98 ? 10.048 -3.046 -21.632 1.00 91.56 98 THR A CA 1
ATOM 788 C C . THR A 1 98 ? 9.868 -1.537 -21.703 1.00 91.56 98 THR A C 1
ATOM 790 O O . THR A 1 98 ? 8.874 -1.045 -22.234 1.00 91.56 98 THR A O 1
ATOM 793 N N . GLU A 1 99 ? 10.857 -0.799 -21.220 1.00 92.50 99 GLU A N 1
ATOM 794 C CA . GLU A 1 99 ? 10.919 0.656 -21.285 1.00 92.50 99 GLU A CA 1
ATOM 795 C C . GLU A 1 99 ? 11.726 1.074 -22.522 1.00 92.50 99 GLU A C 1
ATOM 797 O O . GLU A 1 99 ? 12.821 0.561 -22.734 1.00 92.50 99 GLU A O 1
ATOM 802 N N . THR A 1 100 ? 11.201 1.984 -23.347 1.00 94.19 100 THR A N 1
ATOM 803 C CA . THR A 1 100 ? 11.910 2.500 -24.534 1.00 94.19 100 THR A CA 1
ATOM 804 C C . THR A 1 100 ? 12.246 3.972 -24.333 1.00 94.19 100 THR A C 1
ATOM 806 O O . THR A 1 100 ? 11.345 4.781 -24.126 1.00 94.19 100 THR A O 1
ATOM 809 N N . HIS A 1 101 ? 13.531 4.316 -24.419 1.00 93.38 101 HIS A N 1
ATOM 810 C CA . HIS A 1 101 ? 14.031 5.693 -24.374 1.00 93.38 101 HIS A CA 1
ATOM 811 C C . HIS A 1 101 ? 14.580 6.108 -25.730 1.00 93.38 101 HIS A C 1
ATOM 813 O O . HIS A 1 101 ? 15.196 5.297 -26.413 1.00 93.38 101 HIS A O 1
ATOM 819 N N . TYR A 1 102 ? 14.434 7.383 -26.081 1.00 95.75 102 TYR A N 1
ATOM 820 C CA . TYR A 1 102 ? 15.016 7.946 -27.297 1.00 95.75 102 TYR A CA 1
ATOM 821 C C . TYR A 1 102 ? 16.215 8.822 -26.942 1.00 95.75 102 TYR A C 1
ATOM 823 O O . TYR A 1 102 ? 16.113 9.755 -26.141 1.00 95.75 102 TYR A O 1
ATOM 831 N N . MET A 1 103 ? 17.366 8.532 -27.541 1.00 94.88 103 MET A N 1
ATOM 832 C CA . MET A 1 103 ? 18.547 9.384 -27.445 1.00 94.88 103 MET A CA 1
ATOM 833 C C . MET A 1 103 ? 18.349 10.681 -28.241 1.00 94.88 103 MET A C 1
ATOM 835 O O . MET A 1 103 ? 17.465 10.793 -29.089 1.00 94.88 103 MET A O 1
ATOM 839 N N . LYS A 1 104 ? 19.196 11.689 -27.990 1.00 95.50 104 LYS A N 1
ATOM 840 C CA . LYS A 1 104 ? 19.120 12.988 -28.691 1.00 95.50 104 LYS A CA 1
ATOM 841 C C . LYS A 1 104 ? 19.265 12.875 -30.213 1.00 95.50 104 LYS A C 1
ATOM 843 O O . LYS A 1 104 ? 18.786 13.750 -30.923 1.00 95.50 104 LYS A O 1
ATOM 848 N N . ASP A 1 105 ? 19.938 11.836 -30.696 1.00 95.50 105 ASP A N 1
ATOM 849 C CA . ASP A 1 105 ? 20.103 11.535 -32.120 1.00 95.50 105 ASP A CA 1
ATOM 850 C C . ASP A 1 105 ? 18.940 10.712 -32.713 1.00 95.50 105 ASP A C 1
ATOM 852 O O . ASP A 1 105 ? 18.948 10.416 -33.905 1.00 95.50 105 ASP A O 1
ATOM 856 N N . GLY A 1 106 ? 17.925 10.383 -31.905 1.00 92.56 106 GLY A N 1
ATOM 857 C CA . GLY A 1 106 ? 16.757 9.603 -32.309 1.00 92.56 106 GLY A CA 1
ATOM 858 C C . GLY A 1 106 ? 16.943 8.089 -32.225 1.00 92.56 106 GLY A C 1
ATOM 859 O O . GLY A 1 106 ? 16.063 7.369 -32.680 1.00 92.56 106 GLY A O 1
ATOM 860 N N . THR A 1 107 ? 18.056 7.604 -31.668 1.00 96.00 107 THR A N 1
ATOM 861 C CA . THR A 1 107 ? 18.284 6.169 -31.459 1.00 96.00 107 THR A CA 1
ATOM 862 C C . THR A 1 107 ? 17.431 5.633 -30.309 1.00 96.00 107 THR A C 1
ATOM 864 O O . THR A 1 107 ? 17.420 6.213 -29.220 1.00 96.00 107 THR A O 1
ATOM 867 N N . ASP A 1 108 ? 16.777 4.493 -30.531 1.00 96.31 108 ASP A N 1
ATOM 868 C CA . ASP A 1 108 ? 15.959 3.811 -29.528 1.00 96.31 108 ASP A CA 1
ATOM 869 C C . ASP A 1 108 ? 16.831 2.965 -28.588 1.00 96.31 108 ASP A C 1
ATOM 871 O O . ASP A 1 108 ? 17.693 2.196 -29.021 1.00 96.31 108 ASP A O 1
ATOM 875 N N . VAL A 1 109 ? 16.564 3.054 -27.286 1.00 94.25 109 VAL A N 1
ATOM 876 C CA . VAL A 1 109 ? 17.179 2.240 -26.233 1.00 94.25 109 VAL A CA 1
ATOM 877 C C . VAL A 1 109 ? 16.076 1.499 -25.489 1.00 94.25 109 VAL A C 1
ATOM 879 O O . VAL A 1 109 ? 15.307 2.105 -24.745 1.00 94.25 109 VAL A O 1
ATOM 882 N N . ILE A 1 110 ? 16.008 0.180 -25.675 1.00 94.94 110 ILE A N 1
ATOM 883 C CA . ILE A 1 110 ? 15.019 -0.689 -25.027 1.00 94.94 110 ILE A CA 1
ATOM 884 C C . ILE A 1 110 ? 15.645 -1.329 -23.786 1.00 94.94 110 ILE A C 1
ATOM 886 O O . ILE A 1 110 ? 16.682 -1.987 -23.866 1.00 94.94 110 ILE A O 1
ATOM 890 N N . LEU A 1 111 ? 15.000 -1.156 -22.636 1.00 91.31 111 LEU A N 1
ATOM 891 C CA . LEU A 1 111 ? 15.428 -1.673 -21.343 1.00 91.31 111 LEU A CA 1
ATOM 892 C C . LEU A 1 111 ? 14.374 -2.621 -20.780 1.00 91.31 111 LEU A C 1
ATOM 894 O O . LEU A 1 111 ? 13.185 -2.315 -20.752 1.00 91.31 111 LEU A O 1
ATOM 898 N N . THR A 1 112 ? 14.822 -3.756 -20.256 1.00 87.56 112 THR A N 1
ATOM 899 C CA . THR A 1 112 ? 14.006 -4.594 -19.372 1.00 87.56 112 THR A CA 1
ATOM 900 C C . THR A 1 112 ? 14.438 -4.300 -17.943 1.00 87.56 112 THR A C 1
ATOM 902 O O . THR A 1 112 ? 15.602 -4.509 -17.598 1.00 87.56 112 THR A O 1
ATOM 905 N N . ARG A 1 113 ? 13.531 -3.780 -17.112 1.00 78.62 113 ARG A N 1
ATOM 906 C CA . ARG A 1 113 ? 13.804 -3.552 -15.688 1.00 78.62 113 ARG A CA 1
ATOM 907 C C . ARG A 1 113 ? 13.032 -4.556 -14.853 1.00 78.62 113 ARG A C 1
ATOM 909 O O . ARG A 1 113 ? 11.859 -4.811 -15.101 1.00 78.62 113 ARG A O 1
ATOM 916 N N . ASN A 1 114 ? 13.687 -5.060 -13.815 1.00 74.56 114 ASN A N 1
ATOM 917 C CA . ASN A 1 114 ? 13.014 -5.842 -12.795 1.00 74.56 114 ASN A CA 1
ATOM 918 C C . ASN A 1 114 ? 12.347 -4.883 -11.797 1.00 74.56 114 ASN A C 1
ATOM 920 O O . ASN A 1 114 ? 12.988 -4.428 -10.848 1.00 74.56 114 ASN A O 1
ATOM 924 N N . TYR A 1 115 ? 11.087 -4.518 -12.041 1.00 72.75 115 TYR A N 1
ATOM 925 C CA . TYR A 1 115 ? 10.309 -3.643 -11.156 1.00 72.75 115 TYR A CA 1
ATOM 926 C C . TYR A 1 115 ? 9.808 -4.400 -9.913 1.00 72.75 115 TYR A C 1
ATOM 928 O O . TYR A 1 115 ? 8.613 -4.491 -9.650 1.00 72.75 115 TYR A O 1
ATOM 936 N N . THR A 1 116 ? 10.731 -4.953 -9.129 1.00 69.00 116 THR A N 1
ATOM 937 C CA . THR A 1 116 ? 10.438 -5.544 -7.817 1.00 69.00 116 THR A CA 1
ATOM 938 C C . THR A 1 116 ? 10.457 -4.483 -6.723 1.00 69.00 116 THR A C 1
ATOM 940 O O . THR A 1 116 ? 11.295 -3.584 -6.750 1.00 69.00 116 THR A O 1
ATOM 943 N N . GLY A 1 117 ? 9.602 -4.625 -5.708 1.00 73.38 117 GLY A N 1
ATOM 944 C CA . GLY A 1 117 ? 9.679 -3.792 -4.500 1.00 73.38 117 GLY A CA 1
ATOM 945 C C . GLY A 1 117 ? 9.046 -2.406 -4.633 1.00 73.38 117 GLY A C 1
ATOM 946 O O . GLY A 1 117 ? 9.587 -1.431 -4.121 1.00 73.38 117 GLY A O 1
ATOM 947 N N . HIS A 1 118 ? 7.904 -2.305 -5.314 1.00 84.31 118 HIS A N 1
ATOM 948 C CA . HIS A 1 118 ? 7.132 -1.067 -5.380 1.00 84.31 118 HIS A CA 1
ATOM 949 C C . HIS A 1 118 ? 6.348 -0.792 -4.083 1.00 84.31 118 HIS A C 1
ATOM 951 O O . HIS A 1 118 ? 6.314 -1.584 -3.148 1.00 84.31 118 HIS A O 1
ATOM 957 N N . CYS A 1 119 ? 5.670 0.347 -4.042 1.00 89.31 119 CYS A N 1
ATOM 958 C CA . CYS A 1 119 ? 5.110 0.937 -2.827 1.00 89.31 119 CYS A CA 1
ATOM 959 C C . CYS A 1 119 ? 3.585 1.096 -2.848 1.00 89.31 119 CYS A C 1
ATOM 961 O O . CYS A 1 119 ? 3.036 1.776 -1.979 1.00 89.31 119 CYS A O 1
ATOM 963 N N . TYR A 1 120 ? 2.916 0.474 -3.821 1.00 92.00 120 TYR A N 1
ATOM 964 C CA . TYR A 1 120 ? 1.462 0.459 -3.980 1.00 92.00 120 TYR A CA 1
ATOM 965 C C . TYR A 1 120 ? 0.833 -0.775 -3.338 1.00 92.00 120 TYR A C 1
ATOM 967 O O . TYR A 1 120 ? 1.356 -1.882 -3.492 1.00 92.00 120 TYR A O 1
ATOM 975 N N . TYR A 1 121 ? -0.283 -0.561 -2.647 1.00 93.94 121 TYR A N 1
ATOM 976 C CA . TYR A 1 121 ? -0.967 -1.576 -1.854 1.00 93.94 121 TYR A CA 1
ATOM 977 C C . TYR A 1 121 ? -2.476 -1.529 -2.071 1.00 93.94 121 TYR A C 1
ATOM 979 O O . TYR A 1 121 ? -3.054 -0.446 -2.229 1.00 93.94 121 TYR A O 1
ATOM 987 N N . HIS A 1 122 ? -3.105 -2.697 -1.967 1.00 95.62 122 HIS A N 1
ATOM 988 C CA . HIS A 1 122 ? -4.544 -2.869 -1.805 1.00 95.62 122 HIS A CA 1
ATOM 989 C C . HIS A 1 122 ? -4.850 -3.520 -0.459 1.00 95.62 122 HIS A C 1
ATOM 991 O O . HIS A 1 122 ? -3.979 -4.110 0.181 1.00 95.62 122 HIS A O 1
ATOM 997 N N . GLY A 1 123 ? -6.096 -3.440 -0.007 1.00 96.44 123 GLY A N 1
ATOM 998 C CA . GLY A 1 123 ? -6.476 -4.095 1.233 1.00 96.44 123 GLY A CA 1
ATOM 999 C C . GLY A 1 123 ? -7.895 -3.826 1.688 1.00 96.44 123 GLY A C 1
ATOM 1000 O O . GLY A 1 123 ? -8.725 -3.304 0.945 1.00 96.44 123 GLY A O 1
ATOM 1001 N N . THR A 1 124 ? -8.149 -4.175 2.944 1.00 97.81 124 THR A N 1
ATOM 1002 C CA . THR A 1 124 ? -9.470 -4.095 3.576 1.00 97.81 124 THR A CA 1
ATOM 1003 C C . THR A 1 124 ? -9.348 -3.641 5.026 1.00 97.81 124 THR A C 1
ATOM 1005 O O . THR A 1 124 ? -8.348 -3.906 5.705 1.00 97.81 124 THR A O 1
ATOM 1008 N N . VAL A 1 125 ? -10.405 -3.028 5.545 1.00 97.69 125 VAL A N 1
ATOM 1009 C CA . VAL A 1 125 ? -10.560 -2.732 6.969 1.00 97.69 125 VAL A CA 1
ATOM 1010 C C . VAL A 1 125 ? -11.077 -3.978 7.691 1.00 97.69 125 VAL A C 1
ATOM 1012 O O . VAL A 1 125 ? -12.103 -4.554 7.332 1.00 97.69 125 VAL A O 1
ATOM 1015 N N . GLN A 1 126 ? -10.371 -4.412 8.733 1.00 96.31 126 GLN A N 1
ATOM 1016 C CA . GLN A 1 126 ? -10.758 -5.573 9.530 1.00 96.31 126 GLN A CA 1
ATOM 1017 C C . GLN A 1 126 ? -12.144 -5.361 10.159 1.00 96.31 126 GLN A C 1
ATOM 1019 O O . GLN A 1 126 ? -12.410 -4.320 10.754 1.00 96.31 126 GLN A O 1
ATOM 1024 N N . GLY A 1 127 ? -13.018 -6.364 10.037 1.00 96.06 127 GLY A N 1
ATOM 1025 C CA . GLY A 1 127 ? -14.418 -6.285 10.475 1.00 96.06 127 GLY A CA 1
ATOM 1026 C C . GLY A 1 127 ? -15.381 -5.730 9.419 1.00 96.06 127 GLY A C 1
ATOM 1027 O O . GLY A 1 127 ? -16.588 -5.837 9.606 1.00 96.06 127 GLY A O 1
ATOM 1028 N N . TYR A 1 128 ? -14.868 -5.218 8.295 1.00 96.50 128 TYR A N 1
ATOM 1029 C CA . TYR A 1 128 ? -15.653 -4.681 7.180 1.00 96.50 128 TYR A CA 1
ATOM 1030 C C . TYR A 1 128 ? -15.204 -5.348 5.866 1.00 96.50 128 TYR A C 1
ATOM 1032 O O . TYR A 1 128 ? -14.428 -4.759 5.114 1.00 96.50 128 TYR A O 1
ATOM 1040 N N . PRO A 1 129 ? -15.633 -6.591 5.582 1.00 90.06 129 PRO A N 1
ATOM 1041 C CA . PRO A 1 129 ? -15.105 -7.383 4.465 1.00 90.06 129 PRO A CA 1
ATOM 1042 C C . PRO A 1 129 ? -15.369 -6.772 3.080 1.00 90.06 129 PRO A C 1
ATOM 1044 O O . PRO A 1 129 ? -14.574 -6.988 2.175 1.00 90.06 129 PRO A O 1
ATOM 1047 N N . ASP A 1 130 ? -16.426 -5.971 2.933 1.00 96.44 130 ASP A N 1
ATOM 1048 C CA . ASP A 1 130 ? -16.764 -5.288 1.675 1.00 96.44 130 ASP A CA 1
ATOM 1049 C C . ASP A 1 130 ? -16.049 -3.932 1.510 1.00 96.44 130 ASP A C 1
ATOM 1051 O O . ASP A 1 130 ? -16.299 -3.194 0.557 1.00 96.44 130 ASP A O 1
ATOM 1055 N N . SER A 1 131 ? -15.180 -3.564 2.458 1.00 97.44 131 SER A N 1
ATOM 1056 C CA . SER A 1 131 ? -14.365 -2.354 2.349 1.00 97.44 131 SER A CA 1
ATOM 1057 C C . SER A 1 131 ? -13.195 -2.557 1.390 1.00 97.44 131 SER A C 1
ATOM 1059 O O . SER A 1 131 ? -12.669 -3.657 1.251 1.00 97.44 131 SER A O 1
ATOM 1061 N N . ALA A 1 132 ? -12.745 -1.467 0.772 1.00 97.50 132 ALA A N 1
ATOM 1062 C CA . ALA A 1 132 ? -11.553 -1.450 -0.060 1.00 97.50 132 ALA A CA 1
ATOM 1063 C C . ALA A 1 132 ? -10.637 -0.304 0.373 1.00 97.50 132 ALA A C 1
ATOM 1065 O O . ALA A 1 132 ? -11.094 0.806 0.647 1.00 97.50 132 ALA A O 1
ATOM 1066 N N . VAL A 1 133 ? -9.338 -0.578 0.415 1.00 96.88 133 VAL A N 1
ATOM 1067 C CA . VAL A 1 133 ? -8.286 0.408 0.665 1.00 96.88 133 VAL A CA 1
ATOM 1068 C C . VAL A 1 133 ? -7.275 0.330 -0.467 1.00 96.88 133 VAL A C 1
ATOM 1070 O O . VAL A 1 133 ? -6.854 -0.759 -0.847 1.00 96.88 133 VAL A O 1
ATOM 1073 N N . ILE A 1 134 ? -6.879 1.489 -0.989 1.00 95.12 134 ILE A N 1
ATOM 1074 C CA . ILE A 1 134 ? -5.801 1.640 -1.968 1.00 95.12 134 ILE A CA 1
ATOM 1075 C C . ILE A 1 134 ? -4.896 2.751 -1.452 1.00 95.12 134 ILE A C 1
ATOM 1077 O O . ILE A 1 134 ? -5.385 3.832 -1.125 1.00 95.12 134 ILE A O 1
ATOM 1081 N N . LEU A 1 135 ? -3.591 2.497 -1.363 1.00 91.69 135 LEU A N 1
ATOM 1082 C CA . LEU A 1 135 ? -2.637 3.507 -0.909 1.00 91.69 135 LEU A CA 1
ATOM 1083 C C . LEU A 1 135 ? -1.261 3.367 -1.553 1.00 91.69 135 LEU A C 1
ATOM 1085 O O . LEU A 1 135 ? -0.885 2.315 -2.072 1.00 91.69 135 LEU A O 1
ATOM 1089 N N . SER A 1 136 ? -0.503 4.456 -1.476 1.00 90.62 136 SER A N 1
ATOM 1090 C CA . SER A 1 136 ? 0.903 4.531 -1.854 1.00 90.62 136 SER A CA 1
ATOM 1091 C C . SER A 1 136 ? 1.733 4.874 -0.624 1.00 90.62 136 SER A C 1
ATOM 1093 O O . SER A 1 136 ? 1.376 5.774 0.126 1.00 90.62 136 SER A O 1
ATOM 1095 N N . THR A 1 137 ? 2.851 4.174 -0.444 1.00 89.38 137 THR A N 1
ATOM 1096 C CA . THR A 1 137 ? 3.869 4.475 0.580 1.00 89.38 137 THR A CA 1
ATOM 1097 C C . THR A 1 137 ? 5.154 5.049 -0.025 1.00 89.38 137 THR A C 1
ATOM 1099 O O . THR A 1 137 ? 6.174 5.154 0.655 1.00 89.38 137 THR A O 1
ATOM 1102 N N . CYS A 1 138 ? 5.131 5.422 -1.311 1.00 86.06 138 CYS A N 1
ATOM 1103 C CA . CYS A 1 138 ? 6.328 5.804 -2.070 1.00 86.06 138 CYS A CA 1
ATOM 1104 C C . CYS A 1 138 ? 7.013 7.073 -1.544 1.00 86.06 138 CYS A C 1
ATOM 1106 O O . CYS A 1 138 ? 8.187 7.312 -1.815 1.00 86.06 138 CYS A O 1
ATOM 1108 N N . SER A 1 139 ? 6.280 7.908 -0.808 1.00 84.44 139 SER A N 1
ATOM 1109 C CA . SER A 1 139 ? 6.783 9.150 -0.211 1.00 84.44 139 SER A CA 1
ATOM 1110 C C . SER A 1 139 ? 6.423 9.252 1.272 1.00 84.44 139 SER A C 1
ATOM 1112 O O . SER A 1 139 ? 6.298 10.350 1.807 1.00 84.44 139 SER A O 1
ATOM 1114 N N . GLY A 1 140 ? 6.265 8.100 1.930 1.00 80.88 140 GLY A N 1
ATOM 1115 C CA . GLY A 1 140 ? 5.640 8.001 3.248 1.00 80.88 140 GLY A CA 1
ATOM 1116 C C . GLY A 1 140 ? 4.137 7.735 3.151 1.00 80.88 140 GLY A C 1
ATOM 1117 O O . GLY A 1 140 ? 3.609 7.568 2.050 1.00 80.88 140 GLY A O 1
ATOM 1118 N N . LEU A 1 141 ? 3.493 7.654 4.316 1.00 78.50 141 LEU A N 1
ATOM 1119 C CA . LEU A 1 141 ? 2.041 7.573 4.485 1.00 78.50 141 LEU A CA 1
ATOM 1120 C C . LEU A 1 141 ? 1.529 8.890 5.069 1.00 78.50 141 LEU A C 1
ATOM 1122 O O . LEU A 1 141 ? 2.235 9.421 5.960 1.00 78.50 141 LEU A O 1
#

Foldseek 3Di:
DDDDDDDDDDDDDPDPPPPPPDPPPPPVPVPCPVPPCPDDDPDDDDFKWKDDPNDTDGQVPDPCQQQDQWIWIWDDDPVDTWIKIKGADDCPDPQPDWDWDADPVRDIDIDDDDPPRAFWIWTAIPPGVPGIDIDGCPPHD

Organism: NCBI:txid74926

Radius of gyration: 22.45 Å; chains: 1; bounding box: 48×46×62 Å

pLDDT: mean 74.78, std 22.16, range [30.17, 97.81]

Secondary structure (DSSP, 8-state):
--------------------------------------S---------EEEETTEEEEGGGS-TTS--SEEEEEEE-SS-EEEEEEEE---SS-TT--EEEE-TTS-EEEE-----S--EEEEEETTEEEEEEEEE-BTB-

InterPro domains:
  IPR002870 Peptidase M12B, propeptide [PF01562] (43-126)